Protein AF-K1SFS5-F1 (afdb_monomer_lite)

Secondary structure (DSSP, 8-state):
--EEE-TTS----SS-EEEES-SS--EEE--SS--SEEEEES-TT--EEE-TTS--SEEEEESS-S-TT-----

Radius of gyration: 11.35 Å; chains: 1; bounding box: 25×21×29 Å

Sequence (74 aa):
MKSVNVANNLLSESSGFSCSDNAVLTDWNVSNNNLKYVYLHSTPMLENYNVSGNPLVELTLFGAGYGTALKTLD

Foldseek 3Di:
DAEDAPDPVQDEDPPEDEDELDARHQYEEHEQHATAHYEYENHQNHAYYHHYNYNYPD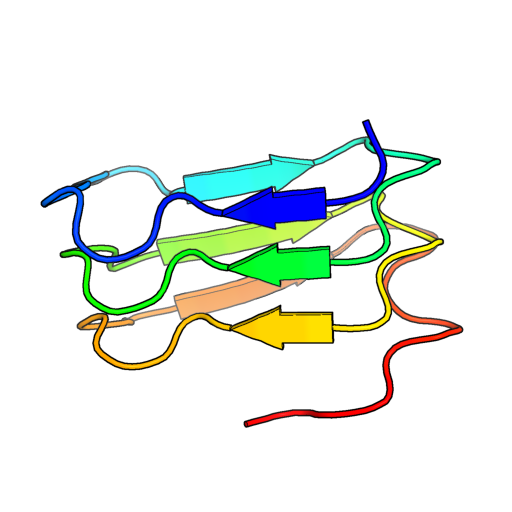YDYDYDHDPPNHDDDD

Structure (mmCIF, N/CA/C/O backbone):
data_AF-K1SFS5-F1
#
_entry.id   AF-K1SFS5-F1
#
loop_
_atom_site.group_PDB
_atom_site.id
_atom_site.type_symbol
_atom_site.label_atom_id
_atom_site.label_alt_id
_atom_site.label_comp_id
_atom_site.label_asym_id
_atom_site.label_entity_id
_atom_site.label_seq_id
_atom_site.pdbx_PDB_ins_code
_atom_site.Cartn_x
_atom_site.Cartn_y
_atom_site.Cartn_z
_atom_site.occupancy
_atom_site.B_iso_or_equiv
_atom_site.auth_seq_id
_atom_site.auth_comp_id
_atom_site.auth_asym_id
_atom_site.auth_atom_id
_atom_site.pdbx_PDB_model_num
ATOM 1 N N . MET A 1 1 ? 3.390 -12.386 -10.316 1.00 66.38 1 MET A N 1
ATOM 2 C CA . MET A 1 1 ? 1.921 -12.265 -10.180 1.00 66.38 1 MET A CA 1
ATOM 3 C C . MET A 1 1 ? 1.567 -10.814 -10.473 1.00 66.38 1 MET A C 1
ATOM 5 O O . MET A 1 1 ? 2.270 -9.959 -9.957 1.00 66.38 1 MET A O 1
ATOM 9 N N . LYS A 1 2 ? 0.593 -10.537 -11.352 1.00 88.75 2 LYS A N 1
ATOM 10 C CA . LYS A 1 2 ? 0.283 -9.160 -11.798 1.00 88.75 2 LYS A CA 1
ATOM 11 C C . LYS A 1 2 ? -0.739 -8.439 -10.916 1.00 88.75 2 LYS A C 1
ATOM 13 O O . LYS A 1 2 ? -0.715 -7.222 -10.839 1.00 88.75 2 LYS A O 1
ATOM 18 N N . SER A 1 3 ? -1.589 -9.188 -10.220 1.00 93.00 3 SER A N 1
ATOM 19 C CA . SER A 1 3 ? -2.613 -8.635 -9.339 1.00 93.00 3 SER A CA 1
ATOM 20 C C . SER A 1 3 ? -2.556 -9.307 -7.975 1.00 93.00 3 SER A C 1
ATOM 22 O O . SER A 1 3 ? -2.401 -10.527 -7.898 1.00 93.00 3 SER A O 1
ATOM 24 N N . VAL A 1 4 ? -2.677 -8.512 -6.916 1.00 93.81 4 VAL A N 1
ATOM 25 C CA . VAL A 1 4 ? -2.813 -8.971 -5.533 1.00 93.81 4 VAL A CA 1
ATOM 26 C C . VAL A 1 4 ? -4.090 -8.367 -4.966 1.00 93.81 4 VAL A C 1
ATOM 28 O O . VAL A 1 4 ? -4.253 -7.149 -4.961 1.00 93.81 4 VAL A O 1
ATOM 31 N N . ASN A 1 5 ? -4.984 -9.220 -4.469 1.00 95.19 5 ASN A N 1
ATOM 32 C CA . ASN A 1 5 ? -6.198 -8.803 -3.779 1.00 95.19 5 ASN A CA 1
ATOM 33 C C . ASN A 1 5 ? -6.264 -9.472 -2.409 1.00 95.19 5 ASN A C 1
ATOM 35 O O . ASN A 1 5 ? -6.456 -10.681 -2.305 1.00 95.19 5 ASN A O 1
ATOM 39 N N . VAL A 1 6 ? -6.110 -8.655 -1.375 1.00 95.19 6 VAL A N 1
ATOM 40 C CA . VAL A 1 6 ? -6.229 -9.040 0.030 1.00 95.19 6 VAL A CA 1
ATOM 41 C C . VAL A 1 6 ? -7.210 -8.116 0.756 1.00 95.19 6 VAL A C 1
ATOM 43 O O . VAL A 1 6 ? -7.074 -7.856 1.953 1.00 95.19 6 VAL A O 1
ATOM 46 N N . ALA A 1 7 ? -8.235 -7.636 0.054 1.00 96.31 7 ALA A N 1
ATOM 47 C CA . ALA A 1 7 ? -9.303 -6.860 0.667 1.00 96.31 7 ALA A CA 1
ATOM 48 C C . ALA A 1 7 ? -10.118 -7.683 1.681 1.00 96.31 7 ALA A C 1
ATOM 50 O O . ALA A 1 7 ? -10.322 -8.880 1.482 1.00 96.31 7 ALA A O 1
ATOM 51 N N . ASN A 1 8 ? -10.645 -7.030 2.720 1.00 97.44 8 ASN A N 1
ATOM 52 C CA . ASN A 1 8 ? -11.509 -7.646 3.742 1.00 97.44 8 ASN A CA 1
ATOM 53 C C . ASN A 1 8 ? -10.852 -8.804 4.523 1.00 97.44 8 ASN A C 1
ATOM 55 O O . ASN A 1 8 ? -11.513 -9.791 4.840 1.00 97.44 8 ASN A O 1
ATOM 59 N N . ASN A 1 9 ? -9.561 -8.699 4.842 1.00 96.81 9 ASN A N 1
ATOM 60 C CA . ASN A 1 9 ? -8.822 -9.746 5.562 1.00 96.81 9 ASN A CA 1
ATOM 61 C C . ASN A 1 9 ? -8.471 -9.374 7.006 1.00 96.81 9 ASN A C 1
ATOM 63 O O . ASN A 1 9 ? -7.684 -10.072 7.640 1.00 96.81 9 ASN A O 1
ATOM 67 N N . LEU A 1 10 ? -9.044 -8.285 7.533 1.00 93.75 10 LEU A N 1
ATOM 68 C CA . LEU A 1 10 ? -8.746 -7.770 8.874 1.00 93.75 10 LEU A CA 1
ATOM 69 C C . LEU A 1 10 ? -7.240 -7.547 9.101 1.00 93.75 10 LEU A C 1
ATOM 71 O O . LEU A 1 10 ? -6.762 -7.635 10.231 1.00 93.75 10 LEU A O 1
ATOM 75 N N . LEU A 1 11 ? -6.488 -7.260 8.031 1.00 93.50 11 LEU A N 1
ATOM 76 C CA . LEU A 1 11 ? -5.057 -7.004 8.128 1.00 93.50 11 LEU A CA 1
ATOM 77 C C . LEU A 1 11 ? -4.842 -5.791 9.027 1.00 93.50 11 LEU A C 1
ATOM 79 O O . LEU A 1 11 ? -5.425 -4.730 8.808 1.00 93.50 11 LEU A O 1
ATOM 83 N N . SER A 1 12 ? -3.998 -5.951 10.034 1.00 91.62 12 SER A N 1
ATOM 84 C CA . SER A 1 12 ? -3.590 -4.873 10.919 1.00 91.62 12 SER A CA 1
ATOM 85 C C . SER A 1 12 ? -2.082 -4.923 11.044 1.00 91.62 12 SER A C 1
ATOM 87 O O . SER A 1 12 ? -1.540 -5.898 11.559 1.00 91.62 12 SER A O 1
ATOM 89 N N . GLU A 1 13 ? -1.418 -3.876 10.581 1.00 81.12 13 GLU A N 1
ATOM 90 C CA . GLU A 1 13 ? 0.023 -3.728 10.721 1.00 81.12 13 GLU A CA 1
ATOM 91 C C . GLU A 1 13 ? 0.310 -2.420 11.443 1.00 81.12 13 GLU A C 1
ATOM 93 O O . GLU A 1 13 ? -0.089 -1.342 10.994 1.00 81.12 13 GLU A O 1
ATOM 98 N N . SER A 1 14 ? 0.968 -2.523 12.597 1.00 74.19 14 SER A N 1
ATOM 99 C CA . SER A 1 14 ? 1.343 -1.360 13.401 1.00 74.19 14 SER A CA 1
ATOM 100 C C . SER A 1 14 ? 2.550 -0.633 12.826 1.00 74.19 14 SER A C 1
ATOM 102 O O . SER A 1 14 ? 2.726 0.549 13.107 1.00 74.19 14 SER A O 1
ATOM 104 N N . SER A 1 15 ? 3.372 -1.337 12.046 1.00 75.19 15 SER A N 1
ATOM 105 C CA . SER A 1 15 ? 4.653 -0.837 11.535 1.00 75.19 15 SER 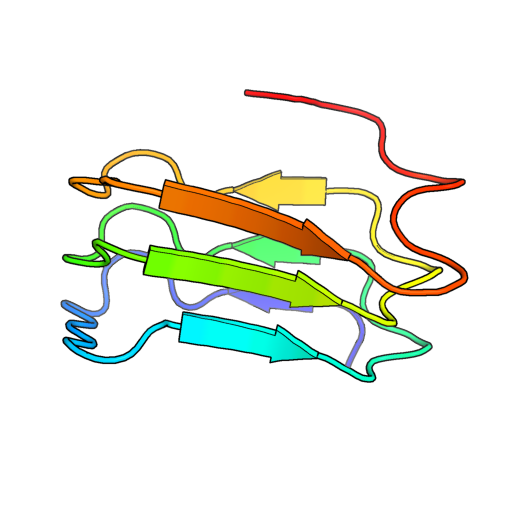A CA 1
ATOM 106 C C . SER A 1 15 ? 4.637 -0.556 10.032 1.00 75.19 15 SER A C 1
ATOM 108 O O . SER A 1 15 ? 5.613 -0.035 9.502 1.00 75.19 15 SER A O 1
ATOM 110 N N . GLY A 1 16 ? 3.515 -0.845 9.373 1.00 82.94 16 GLY A N 1
ATOM 111 C CA . GLY A 1 16 ? 3.248 -0.496 7.986 1.00 82.94 16 GLY A CA 1
ATOM 112 C C . GLY A 1 16 ? 3.109 -1.688 7.057 1.00 82.94 16 GLY A C 1
ATOM 113 O O . GLY A 1 16 ? 3.820 -2.682 7.160 1.00 82.94 16 GLY A O 1
ATOM 114 N N . PHE A 1 17 ? 2.160 -1.567 6.136 1.00 90.62 17 PHE A N 1
ATOM 115 C CA . PHE A 1 17 ? 1.863 -2.567 5.125 1.00 90.62 17 PHE A CA 1
ATOM 116 C C . PHE A 1 17 ? 2.426 -2.109 3.789 1.00 90.62 17 PHE A C 1
ATOM 118 O O . PHE A 1 17 ? 2.017 -1.073 3.258 1.00 90.62 17 PHE A O 1
ATOM 125 N N . SER A 1 18 ? 3.385 -2.858 3.256 1.00 88.62 18 SER A N 1
ATOM 126 C CA . SER A 1 18 ? 4.118 -2.432 2.074 1.00 88.62 18 SER A CA 1
ATOM 127 C C . SER A 1 18 ? 3.815 -3.284 0.847 1.00 88.62 18 SER A C 1
ATOM 129 O O . SER A 1 18 ? 3.653 -4.504 0.918 1.00 88.62 18 SER A O 1
ATOM 131 N N . CYS A 1 19 ? 3.763 -2.621 -0.305 1.00 86.19 19 CYS A N 1
ATOM 132 C CA . CYS A 1 19 ? 3.966 -3.265 -1.590 1.00 86.19 19 CYS A CA 1
ATOM 133 C C . CYS A 1 19 ? 5.218 -2.665 -2.223 1.00 86.19 19 CYS A C 1
ATOM 135 O O . CYS A 1 19 ? 5.234 -1.512 -2.663 1.00 86.19 19 CYS A O 1
ATOM 137 N N . SER A 1 20 ? 6.257 -3.492 -2.255 1.00 85.19 20 SER A N 1
ATOM 138 C CA . SER A 1 20 ? 7.630 -3.057 -2.449 1.00 85.19 20 SER A CA 1
ATOM 139 C C . SER A 1 20 ? 8.364 -3.926 -3.454 1.00 85.19 20 SER A C 1
ATOM 141 O O . SER A 1 20 ? 8.125 -5.132 -3.511 1.00 85.19 20 SER A O 1
ATOM 143 N N . ASP A 1 21 ? 9.269 -3.311 -4.216 1.00 86.38 21 ASP A N 1
ATOM 144 C CA . ASP A 1 21 ? 10.239 -3.993 -5.086 1.00 86.38 21 ASP A CA 1
ATOM 145 C C . ASP A 1 21 ? 9.584 -5.016 -6.027 1.00 86.38 21 ASP A C 1
ATOM 147 O O . ASP A 1 21 ? 10.080 -6.122 -6.259 1.00 86.38 21 ASP A O 1
ATOM 151 N N . ASN A 1 22 ? 8.432 -4.632 -6.586 1.00 86.81 22 ASN A N 1
ATOM 152 C CA . ASN A 1 22 ? 7.651 -5.480 -7.470 1.00 86.81 22 ASN A CA 1
ATOM 153 C C . ASN A 1 22 ? 7.594 -4.894 -8.882 1.00 86.81 22 ASN A C 1
ATOM 155 O O . ASN A 1 22 ? 6.777 -4.032 -9.202 1.00 86.81 22 ASN A O 1
ATOM 159 N N . ALA A 1 23 ? 8.458 -5.422 -9.748 1.00 88.31 23 ALA A N 1
ATOM 160 C CA . ALA A 1 23 ? 8.619 -4.959 -11.123 1.00 88.31 23 ALA A CA 1
ATOM 161 C C . ALA A 1 23 ? 7.463 -5.339 -12.068 1.00 88.31 23 ALA A C 1
ATOM 163 O O . ALA A 1 23 ? 7.472 -4.918 -13.221 1.00 88.31 23 ALA A O 1
ATOM 164 N N . VAL A 1 24 ? 6.499 -6.160 -11.631 1.00 89.31 24 VAL A N 1
ATOM 165 C CA . VAL A 1 24 ? 5.459 -6.722 -12.516 1.00 89.31 24 VAL A CA 1
ATOM 166 C C . VAL A 1 24 ? 4.029 -6.541 -12.011 1.00 89.31 24 VAL A C 1
ATOM 168 O O . VAL A 1 24 ? 3.098 -6.891 -12.738 1.00 89.31 24 VAL A O 1
ATOM 171 N N . LEU A 1 25 ? 3.838 -6.062 -10.780 1.00 90.31 25 LEU A N 1
ATOM 172 C CA . LEU A 1 25 ? 2.511 -5.846 -10.213 1.00 90.31 25 LEU A CA 1
ATOM 173 C C . LEU A 1 25 ? 1.855 -4.638 -10.878 1.00 90.31 25 LEU A C 1
ATOM 175 O O . LEU A 1 25 ? 2.436 -3.559 -10.896 1.00 90.31 25 LEU A O 1
ATOM 179 N N . THR A 1 26 ? 0.650 -4.843 -11.394 1.00 90.25 26 THR A N 1
ATOM 180 C CA . THR A 1 26 ? -0.186 -3.827 -12.038 1.00 90.25 26 THR A CA 1
ATOM 181 C C . THR A 1 26 ? -1.364 -3.420 -11.163 1.00 90.25 26 THR A C 1
ATOM 183 O O . THR A 1 26 ? -1.795 -2.273 -11.228 1.00 90.25 26 THR A O 1
ATOM 186 N N . ASP A 1 27 ? -1.846 -4.326 -10.305 1.00 90.81 27 ASP A N 1
ATOM 187 C CA . ASP A 1 27 ? -3.049 -4.121 -9.498 1.00 90.81 27 ASP A CA 1
ATOM 188 C C . ASP A 1 27 ? -2.839 -4.561 -8.048 1.00 90.81 27 ASP A C 1
ATOM 190 O O . ASP A 1 27 ? -2.476 -5.712 -7.779 1.00 90.81 27 ASP A O 1
ATOM 194 N N . TRP A 1 28 ? -3.131 -3.671 -7.101 1.00 92.31 28 TRP A N 1
ATOM 195 C CA . TRP A 1 28 ? -3.036 -3.967 -5.673 1.00 92.31 28 TRP A CA 1
ATOM 196 C C . TRP A 1 28 ? -4.277 -3.523 -4.904 1.00 92.31 28 TRP A C 1
ATOM 198 O O . TRP A 1 28 ? -4.530 -2.335 -4.740 1.00 92.31 28 TRP A O 1
ATOM 208 N N . ASN A 1 29 ? -5.050 -4.477 -4.392 1.00 93.88 29 ASN A N 1
ATOM 209 C CA . ASN A 1 29 ? -6.221 -4.194 -3.572 1.00 93.88 29 ASN A CA 1
ATOM 210 C C . ASN A 1 29 ? -6.004 -4.663 -2.130 1.00 93.88 29 ASN A C 1
ATOM 212 O O . ASN A 1 29 ? -5.935 -5.862 -1.859 1.00 93.88 29 ASN A O 1
ATOM 216 N N . VAL A 1 30 ? -5.943 -3.702 -1.210 1.00 94.94 30 VAL A N 1
ATOM 217 C CA . VAL A 1 30 ? -5.833 -3.905 0.243 1.00 94.94 30 VAL A CA 1
ATOM 218 C C . VAL A 1 30 ? -6.972 -3.215 0.994 1.00 94.94 30 VAL A C 1
ATOM 220 O O . VAL A 1 30 ? -6.861 -2.947 2.192 1.00 94.94 30 VAL A O 1
ATOM 223 N N . SER A 1 31 ? -8.069 -2.909 0.299 1.00 95.94 31 SER A N 1
ATOM 224 C CA . SER A 1 31 ? -9.215 -2.199 0.868 1.00 95.94 31 SER A CA 1
ATOM 225 C C . SER A 1 31 ? -9.892 -2.948 2.016 1.00 95.94 31 SER A C 1
ATOM 227 O O . SER A 1 31 ? -9.783 -4.169 2.147 1.00 95.94 31 SER A O 1
ATOM 229 N N . ASN A 1 32 ? -10.621 -2.208 2.849 1.00 96.94 32 ASN A N 1
ATOM 230 C CA . ASN A 1 32 ? -11.418 -2.739 3.956 1.00 96.94 32 ASN A CA 1
ATOM 231 C C . ASN A 1 32 ? -10.602 -3.631 4.905 1.00 96.94 32 ASN A C 1
ATOM 233 O O . ASN A 1 32 ? -11.004 -4.740 5.261 1.00 96.94 32 ASN A O 1
ATOM 237 N N . ASN A 1 33 ? -9.423 -3.154 5.287 1.00 95.81 33 ASN A N 1
ATOM 238 C CA . ASN A 1 33 ? -8.612 -3.740 6.344 1.00 95.81 33 ASN A CA 1
ATOM 239 C C . ASN A 1 33 ? -8.500 -2.733 7.508 1.00 95.81 33 ASN A C 1
ATOM 241 O O . ASN A 1 33 ? -9.257 -1.767 7.591 1.00 95.81 33 ASN A O 1
ATOM 245 N N . ASN A 1 34 ? -7.582 -2.967 8.441 1.00 96.25 34 ASN A N 1
ATOM 246 C CA . ASN A 1 34 ? -7.305 -2.084 9.572 1.00 96.25 34 ASN A CA 1
ATOM 247 C C . ASN A 1 34 ? -5.886 -1.491 9.473 1.00 96.25 34 ASN A C 1
ATOM 249 O O . ASN A 1 34 ? -5.162 -1.389 10.468 1.00 96.25 34 ASN A O 1
ATOM 253 N N . LEU A 1 35 ? -5.456 -1.154 8.253 1.00 94.81 35 LEU A N 1
ATOM 254 C CA . LEU A 1 35 ? -4.128 -0.610 7.986 1.00 94.81 35 LEU A CA 1
ATOM 255 C C . LEU A 1 35 ? -4.084 0.878 8.341 1.00 94.81 35 LEU A C 1
ATOM 257 O O . LEU A 1 35 ? -4.972 1.640 7.970 1.00 94.81 35 LEU A O 1
ATOM 261 N N . LYS A 1 36 ? -3.034 1.294 9.052 1.00 94.69 36 LYS A N 1
ATOM 262 C CA . LYS A 1 36 ? -2.798 2.707 9.398 1.00 94.69 36 LYS A CA 1
ATOM 263 C C . LYS A 1 36 ? -1.689 3.339 8.570 1.00 94.69 36 LYS A C 1
ATOM 265 O O . LYS A 1 36 ? -1.738 4.533 8.305 1.00 94.69 36 LYS A O 1
ATOM 270 N N . TYR A 1 37 ? -0.713 2.541 8.157 1.00 92.88 37 TYR A N 1
ATOM 271 C CA . TYR A 1 37 ? 0.448 3.003 7.411 1.00 92.88 37 TYR A CA 1
ATOM 272 C C . TYR A 1 37 ? 0.605 2.109 6.187 1.00 92.88 37 TYR A C 1
ATOM 274 O O . TYR A 1 37 ? 0.699 0.887 6.329 1.00 92.88 37 TYR A O 1
ATOM 282 N N . VAL A 1 38 ? 0.577 2.700 4.996 1.00 91.56 38 VAL A N 1
ATOM 283 C CA . VAL A 1 38 ? 0.752 1.980 3.731 1.00 91.56 38 VAL A CA 1
ATOM 284 C C . VAL A 1 38 ? 1.934 2.565 2.974 1.00 91.56 38 VAL A C 1
ATOM 286 O O . VAL A 1 38 ? 2.029 3.779 2.799 1.00 91.56 38 VAL A O 1
ATOM 289 N N . TYR A 1 39 ? 2.819 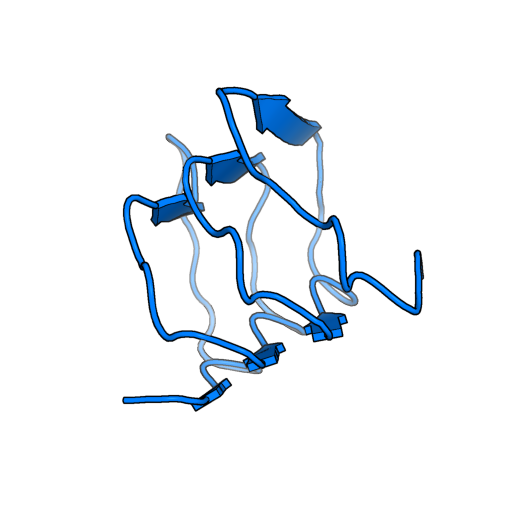1.690 2.502 1.00 89.00 39 TYR A N 1
ATOM 290 C CA . TYR A 1 39 ? 4.037 2.082 1.801 1.00 89.00 39 TYR A CA 1
ATOM 291 C C . TYR A 1 39 ? 4.083 1.479 0.398 1.00 89.00 39 TYR A C 1
ATOM 293 O O . TYR A 1 39 ? 3.980 0.265 0.219 1.00 89.00 39 TYR A O 1
ATOM 301 N N . LEU A 1 40 ? 4.269 2.339 -0.600 1.00 85.31 40 LEU A N 1
ATOM 302 C CA . LEU A 1 40 ? 4.455 1.962 -1.997 1.00 85.31 40 LEU A CA 1
ATOM 303 C C . LEU A 1 40 ? 5.848 2.400 -2.445 1.00 85.31 40 LEU A C 1
ATOM 305 O O . LEU A 1 40 ? 6.124 3.597 -2.526 1.00 85.31 40 LEU A O 1
ATOM 309 N N . HIS A 1 41 ? 6.732 1.448 -2.751 1.00 84.69 41 HIS A N 1
ATOM 310 C CA . HIS A 1 41 ? 8.055 1.783 -3.283 1.00 84.69 41 HIS A CA 1
ATOM 311 C C . HIS A 1 41 ? 8.562 0.770 -4.307 1.00 84.69 41 HIS A C 1
ATOM 313 O O . HIS A 1 41 ? 8.317 -0.426 -4.197 1.00 84.69 41 HIS A O 1
ATOM 319 N N . SER A 1 42 ? 9.301 1.243 -5.313 1.00 85.88 42 SER A N 1
ATOM 320 C CA . SER A 1 42 ? 9.890 0.389 -6.360 1.00 85.88 42 SER A CA 1
ATOM 321 C C . SER A 1 42 ? 8.866 -0.521 -7.081 1.00 85.88 42 SER A C 1
ATOM 323 O O . SER A 1 42 ? 9.109 -1.711 -7.291 1.00 85.88 42 SER A O 1
ATOM 325 N N . THR A 1 43 ? 7.706 0.027 -7.459 1.00 85.75 43 THR A N 1
ATOM 326 C CA . THR A 1 43 ? 6.608 -0.679 -8.154 1.00 85.75 43 THR A CA 1
ATOM 327 C C . THR A 1 43 ? 6.259 -0.010 -9.496 1.00 85.75 43 THR A C 1
ATOM 329 O O . THR A 1 43 ? 5.193 0.592 -9.652 1.00 85.75 43 THR A O 1
ATOM 332 N N . PRO A 1 44 ? 7.150 -0.089 -10.505 1.00 85.38 44 PRO A N 1
ATOM 333 C CA . PRO A 1 44 ? 7.071 0.741 -11.716 1.00 85.38 44 PRO A CA 1
ATOM 334 C C . PRO A 1 44 ? 5.896 0.431 -12.632 1.00 85.38 44 PRO A C 1
ATOM 336 O O . PRO A 1 44 ? 5.490 1.292 -13.406 1.00 85.38 44 PRO A O 1
ATOM 339 N N . MET A 1 45 ? 5.347 -0.779 -12.545 1.00 88.44 45 MET A N 1
ATOM 340 C CA . MET A 1 45 ? 4.235 -1.218 -13.385 1.00 88.44 45 MET A CA 1
ATOM 341 C C . MET A 1 45 ? 2.871 -1.063 -12.704 1.00 88.44 45 MET A C 1
ATOM 343 O O . MET A 1 45 ? 1.873 -1.449 -13.304 1.00 88.44 45 MET A O 1
ATOM 347 N N . LEU A 1 46 ? 2.807 -0.528 -11.477 1.00 87.62 46 LEU A N 1
ATOM 348 C CA . LEU A 1 46 ? 1.551 -0.402 -10.738 1.00 87.62 46 LEU A CA 1
ATOM 349 C C . LEU A 1 46 ? 0.650 0.642 -11.409 1.00 87.62 46 LEU A C 1
ATOM 351 O O . LEU A 1 46 ? 1.010 1.815 -11.504 1.00 87.62 46 LEU A O 1
ATOM 355 N N . GLU A 1 47 ? -0.522 0.201 -11.861 1.00 87.19 47 GLU A N 1
ATOM 356 C CA . GLU A 1 47 ? -1.516 1.038 -12.538 1.00 87.19 47 GLU A CA 1
ATOM 357 C C . GLU A 1 47 ? -2.675 1.392 -11.607 1.00 87.19 47 GLU A C 1
ATOM 359 O O . GLU A 1 47 ? -3.136 2.536 -11.598 1.00 87.19 47 GLU A O 1
ATOM 364 N N . ASN A 1 48 ? -3.112 0.409 -10.812 1.00 87.44 48 ASN A N 1
ATOM 365 C CA . ASN A 1 48 ? -4.265 0.511 -9.929 1.00 87.44 48 ASN A CA 1
ATOM 366 C C . ASN A 1 48 ? -3.884 0.096 -8.506 1.00 87.44 48 ASN A C 1
ATOM 368 O O . ASN A 1 48 ? -3.339 -0.990 -8.281 1.00 87.44 48 ASN A O 1
ATOM 372 N N . TYR A 1 49 ? -4.236 0.924 -7.526 1.00 89.00 49 TYR A N 1
ATOM 373 C CA . TYR A 1 49 ? -4.186 0.549 -6.119 1.00 89.00 49 TYR A CA 1
ATOM 374 C C . TYR A 1 49 ? -5.488 0.939 -5.424 1.00 89.00 49 TYR A C 1
ATOM 376 O O . TYR A 1 49 ? -6.111 1.936 -5.775 1.00 89.00 49 TYR A O 1
ATOM 384 N N . ASN A 1 50 ? -5.911 0.138 -4.449 1.00 91.94 50 ASN A N 1
ATOM 385 C CA . ASN A 1 50 ? -7.077 0.438 -3.631 1.00 9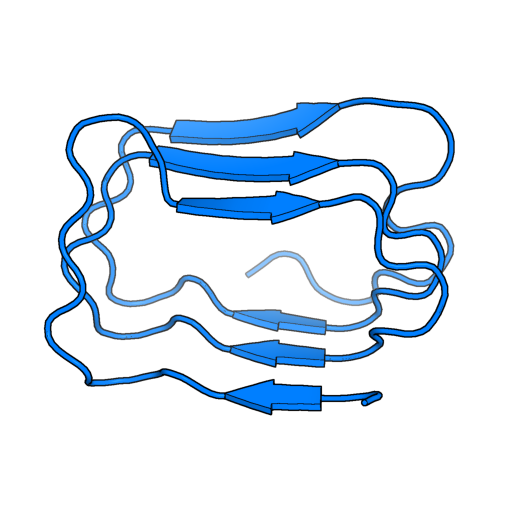1.94 50 ASN A CA 1
ATOM 386 C C . ASN A 1 50 ? -6.761 0.197 -2.154 1.00 91.94 50 ASN A C 1
ATOM 388 O O . ASN A 1 50 ? -6.583 -0.943 -1.717 1.00 91.94 50 ASN A O 1
ATOM 392 N N . VAL A 1 51 ? -6.718 1.293 -1.401 1.00 92.94 51 VAL A N 1
ATOM 393 C CA . VAL A 1 51 ? -6.479 1.327 0.049 1.00 92.94 51 VAL A CA 1
ATOM 394 C C . VAL A 1 51 ? -7.702 1.829 0.829 1.00 92.94 51 VAL A C 1
ATOM 396 O O . VAL A 1 51 ? -7.619 2.007 2.043 1.00 92.94 51 VAL A O 1
ATOM 399 N N . SER A 1 52 ? -8.844 2.030 0.161 1.00 93.69 52 SER A N 1
ATOM 400 C CA . SER A 1 52 ? -10.085 2.528 0.771 1.00 93.69 52 SER A CA 1
ATOM 401 C C . SER A 1 52 ? -10.580 1.649 1.925 1.00 93.69 52 SER A C 1
ATOM 403 O O . SER A 1 52 ? -10.231 0.474 2.035 1.00 93.69 52 SER A O 1
ATOM 405 N N . GLY A 1 53 ? -11.379 2.221 2.827 1.00 94.25 53 GLY A N 1
ATOM 406 C CA . GLY A 1 53 ? -11.929 1.479 3.968 1.00 94.25 53 GLY A CA 1
ATOM 407 C C . GLY A 1 53 ? -10.888 1.050 5.009 1.00 94.25 53 GLY A C 1
ATOM 408 O O . GLY A 1 53 ? -11.210 0.265 5.893 1.00 94.25 53 GLY A O 1
ATOM 409 N N . ASN A 1 54 ? -9.658 1.564 4.916 1.00 94.38 54 ASN A N 1
ATOM 410 C CA . ASN A 1 54 ? -8.649 1.480 5.964 1.00 94.38 54 ASN A CA 1
ATOM 411 C C . ASN A 1 54 ? -8.618 2.786 6.775 1.00 94.38 54 ASN A C 1
ATOM 413 O O . ASN A 1 54 ? -8.787 3.863 6.199 1.00 94.38 54 ASN A O 1
ATOM 417 N N . PRO A 1 55 ? -8.346 2.735 8.089 1.00 95.00 55 PRO A N 1
ATOM 418 C CA . PRO A 1 55 ? -8.140 3.922 8.914 1.00 95.00 55 PRO A CA 1
ATOM 419 C C . PRO A 1 55 ? -6.721 4.490 8.725 1.00 95.00 55 PRO A C 1
ATOM 421 O O . PRO A 1 55 ? -5.937 4.556 9.676 1.00 95.00 55 PRO A O 1
ATOM 424 N N . LEU A 1 56 ? -6.378 4.867 7.488 1.00 92.44 56 LEU A N 1
ATOM 425 C CA . LEU A 1 56 ? -5.043 5.346 7.138 1.00 92.44 56 LEU A CA 1
ATOM 426 C C . LEU A 1 56 ? -4.701 6.629 7.899 1.00 92.44 56 LEU A C 1
ATOM 428 O O . LEU A 1 56 ? -5.447 7.605 7.898 1.00 92.44 56 LEU A O 1
ATOM 432 N N . VAL A 1 57 ? -3.530 6.612 8.515 1.00 93.38 57 VAL A N 1
ATOM 433 C CA . VAL A 1 57 ? -2.838 7.777 9.061 1.00 93.38 57 VAL A CA 1
ATOM 434 C C . VAL 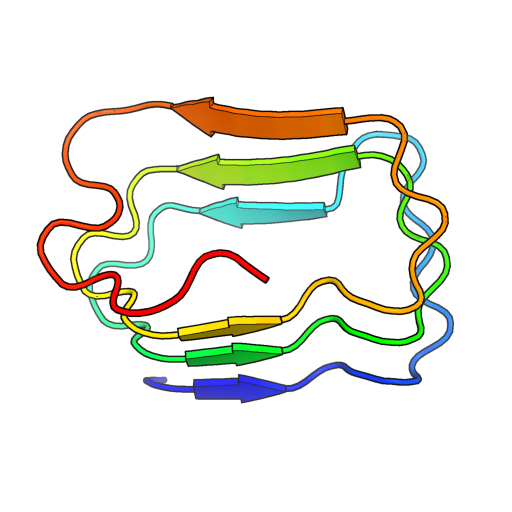A 1 57 ? -1.818 8.282 8.044 1.00 93.38 57 VAL A C 1
ATOM 436 O O . VAL A 1 57 ? -1.650 9.488 7.896 1.00 93.38 57 VAL A O 1
ATOM 439 N N . GLU A 1 58 ? -1.162 7.368 7.324 1.00 88.94 58 GLU A N 1
ATOM 440 C CA . GLU A 1 58 ? -0.143 7.703 6.333 1.00 88.94 58 GLU A CA 1
ATOM 441 C C . GLU A 1 58 ? -0.211 6.776 5.115 1.00 88.94 58 GLU A C 1
ATOM 443 O O . GLU A 1 58 ? -0.344 5.554 5.237 1.00 88.94 58 GLU A O 1
ATOM 448 N N . LEU A 1 59 ? -0.058 7.380 3.938 1.00 87.38 59 LEU A N 1
ATOM 449 C CA . LEU A 1 59 ? 0.257 6.705 2.687 1.00 87.38 59 LEU A CA 1
ATOM 450 C C . LEU A 1 59 ? 1.527 7.346 2.127 1.00 87.38 59 LEU A C 1
ATOM 452 O O . LEU A 1 59 ? 1.514 8.524 1.767 1.00 87.38 59 LEU A O 1
ATOM 456 N N . THR A 1 60 ? 2.608 6.577 2.039 1.00 84.94 60 THR A N 1
ATOM 457 C CA . THR A 1 60 ? 3.907 7.088 1.582 1.00 84.94 60 THR A CA 1
ATOM 458 C C . THR A 1 60 ? 4.302 6.423 0.277 1.00 84.94 60 THR A C 1
ATOM 460 O O . THR A 1 60 ? 4.290 5.196 0.153 1.00 84.94 60 THR A O 1
ATOM 463 N N . LEU A 1 61 ? 4.703 7.252 -0.686 1.00 78.44 61 LEU A N 1
ATOM 464 C CA . LEU A 1 61 ? 5.254 6.824 -1.965 1.00 78.44 61 LEU A CA 1
ATOM 465 C C . LEU A 1 61 ? 6.699 7.325 -2.071 1.00 78.44 61 LEU A C 1
ATOM 467 O O . LEU A 1 61 ? 6.939 8.528 -1.969 1.00 78.44 61 LEU A O 1
ATOM 471 N N . PHE A 1 62 ? 7.672 6.427 -2.237 1.00 70.31 62 PHE A N 1
ATOM 472 C CA . PHE A 1 62 ? 9.093 6.797 -2.330 1.00 70.31 62 PHE A CA 1
ATOM 473 C C . PHE A 1 62 ? 9.909 5.819 -3.198 1.00 70.31 62 PHE A C 1
ATOM 475 O O . PHE A 1 62 ? 9.487 4.697 -3.454 1.00 70.31 62 PHE A O 1
ATOM 482 N N . GLY A 1 63 ? 11.075 6.253 -3.704 1.00 64.38 63 GLY A N 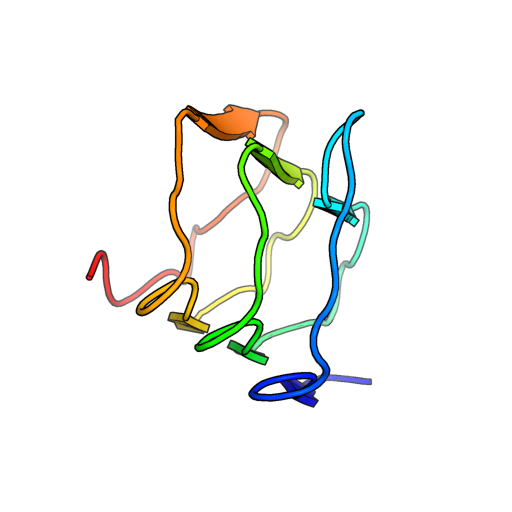1
ATOM 483 C CA . GLY A 1 63 ? 11.952 5.464 -4.594 1.00 64.38 63 GLY A CA 1
ATOM 484 C C . GLY A 1 63 ? 11.935 5.861 -6.083 1.00 64.38 63 GLY A C 1
ATOM 485 O O . GLY A 1 63 ? 11.227 6.770 -6.500 1.00 64.38 63 GLY A O 1
ATOM 486 N N . ALA A 1 64 ? 12.758 5.205 -6.906 1.00 56.47 64 ALA A N 1
ATOM 487 C CA . ALA A 1 64 ? 12.791 5.433 -8.352 1.00 56.47 64 ALA A CA 1
ATOM 488 C C . ALA A 1 64 ? 11.815 4.473 -9.051 1.00 56.47 64 ALA A C 1
ATOM 490 O O . ALA A 1 64 ? 11.997 3.260 -8.997 1.00 56.47 64 ALA A O 1
ATOM 491 N N . GLY A 1 65 ? 10.785 5.013 -9.708 1.00 57.47 65 GLY A N 1
ATOM 492 C CA . GLY A 1 65 ? 9.846 4.225 -10.510 1.00 57.47 65 GLY A CA 1
ATOM 493 C C . GLY A 1 65 ? 8.624 3.724 -9.745 1.00 57.47 65 GLY A C 1
ATOM 494 O O . GLY A 1 65 ? 8.347 2.535 -9.761 1.00 57.47 65 GLY A O 1
ATOM 495 N N . TYR A 1 66 ? 7.873 4.608 -9.095 1.00 62.47 66 TYR A N 1
ATOM 496 C CA . TYR A 1 66 ? 6.466 4.346 -8.785 1.00 62.47 66 TYR A CA 1
ATOM 497 C C . TYR A 1 66 ? 5.589 5.044 -9.830 1.00 62.47 66 TYR A C 1
ATOM 499 O O . TYR A 1 66 ? 5.869 6.175 -10.223 1.00 62.47 66 TYR A O 1
ATOM 507 N N . GLY A 1 67 ? 4.531 4.375 -10.288 1.00 56.59 67 GLY A N 1
ATOM 508 C CA . GLY A 1 67 ? 3.380 5.051 -10.881 1.00 56.59 67 GLY A CA 1
ATOM 509 C C . GLY A 1 67 ? 3.567 5.836 -12.176 1.00 56.59 67 GLY A C 1
ATOM 510 O O . GLY A 1 67 ? 2.750 6.709 -12.454 1.00 56.59 67 GLY A O 1
ATOM 511 N N . THR A 1 68 ? 4.542 5.515 -13.029 1.00 59.34 68 THR A N 1
ATOM 512 C CA . THR A 1 68 ? 4.531 6.053 -14.407 1.00 59.34 68 THR A CA 1
ATOM 513 C C . THR A 1 68 ? 3.276 5.632 -15.181 1.00 59.34 68 THR A C 1
ATOM 515 O O . THR A 1 68 ? 2.903 6.294 -16.146 1.00 59.34 68 THR A O 1
ATOM 518 N N . ALA A 1 69 ? 2.615 4.555 -14.746 1.00 58.12 69 ALA A N 1
ATOM 519 C CA . ALA A 1 69 ? 1.364 4.053 -15.294 1.00 58.12 69 ALA A CA 1
ATOM 520 C C . ALA A 1 69 ? 0.161 4.186 -14.334 1.00 58.12 69 ALA A C 1
ATOM 522 O O . ALA A 1 69 ? -0.895 3.631 -14.633 1.00 58.12 69 ALA A O 1
ATOM 523 N N . LEU A 1 70 ? 0.295 4.897 -13.203 1.00 65.00 70 LEU A N 1
ATOM 524 C CA . LEU A 1 70 ? -0.780 5.044 -12.214 1.00 65.00 70 LEU A CA 1
ATOM 525 C C . LEU A 1 70 ? -1.906 5.912 -12.789 1.00 65.00 70 LEU A C 1
ATOM 527 O O . LEU A 1 70 ? -1.667 7.044 -13.211 1.00 65.00 70 LEU A O 1
ATOM 531 N N . LYS A 1 71 ? -3.130 5.381 -12.827 1.00 65.56 71 LYS A N 1
ATOM 532 C CA . LYS A 1 71 ? -4.259 6.038 -13.514 1.00 65.56 71 LYS A CA 1
ATOM 533 C C . LYS A 1 71 ? -5.266 6.689 -12.571 1.00 65.56 71 LYS A C 1
ATOM 535 O O . LYS A 1 71 ? -6.009 7.561 -13.015 1.00 65.56 71 LYS A O 1
ATOM 540 N N . THR A 1 72 ? -5.290 6.306 -11.298 1.00 56.22 72 THR A N 1
ATOM 541 C CA . THR A 1 72 ? -6.283 6.780 -10.323 1.00 56.22 72 THR A CA 1
ATOM 542 C C . THR A 1 72 ? -5.658 7.008 -8.953 1.00 56.22 72 THR A C 1
ATOM 544 O O . THR A 1 72 ? -4.843 6.206 -8.497 1.00 56.22 72 THR A O 1
ATOM 547 N N . LEU A 1 73 ? -6.057 8.108 -8.312 1.00 51.06 73 LEU A N 1
ATOM 548 C CA . LEU A 1 73 ? -5.723 8.471 -6.937 1.00 51.06 73 LEU A CA 1
ATOM 549 C C . LEU A 1 73 ? -7.067 8.648 -6.215 1.00 51.06 73 LEU A C 1
ATOM 551 O O . LEU A 1 73 ? -7.631 9.740 -6.237 1.00 51.06 73 LEU A O 1
ATOM 555 N N . ASP A 1 74 ? -7.606 7.550 -5.687 1.00 53.47 74 ASP A N 1
ATOM 556 C CA . ASP A 1 74 ? -8.839 7.546 -4.887 1.00 53.47 74 ASP A CA 1
ATOM 557 C C . ASP A 1 74 ? -8.505 7.411 -3.394 1.00 53.47 74 ASP A C 1
ATOM 559 O O . ASP A 1 74 ? -7.623 6.582 -3.050 1.00 53.47 74 ASP A O 1
#

pLDDT: mean 84.43, std 12.79, range [51.06, 97.44]

Organism: NCBI:txid408170

InterPro domains:
  IPR032675 Leucine-rich repeat domain superfamily [G3DSA:3.80.10.10] (1-74)